Protein AF-A0A3D2IJY3-F1 (afdb_monomer_lite)

Foldseek 3Di:
DDFDKDKDQDPKDWDWDPPADADPDDPDPVCVVVVPPTHTDIDPQWGIKIKTKAWDWDFDDDPPDPDTDDTDTDDIDIDMDTDGDPPVDDDRVVRD

Sequence (96 aa):
MANKRIFYAAKKAGMGPVGSAQVKGVNDPTDIAQADKGKFRQLHGLQSVGITTTFNLEQTFELGMLQIYENIEGIPDISVDIEKVLDGYCPAYVLA

Structure (mmCIF, N/CA/C/O backbone):
data_AF-A0A3D2IJY3-F1
#
_entry.id   AF-A0A3D2IJY3-F1
#
loop_
_atom_site.group_PDB
_atom_site.id
_atom_site.type_symbol
_atom_site.label_atom_id
_atom_site.label_alt_id
_atom_site.label_comp_id
_atom_site.label_asym_id
_atom_site.label_entity_id
_atom_site.label_seq_id
_atom_site.pdbx_PDB_ins_code
_atom_site.Cartn_x
_atom_site.Cartn_y
_atom_site.Cartn_z
_atom_site.occupancy
_atom_site.B_iso_or_equiv
_atom_site.auth_seq_id
_atom_site.auth_comp_id
_atom_site.auth_asym_id
_atom_site.auth_atom_id
_atom_site.pdbx_PDB_model_num
ATOM 1 N N . MET A 1 1 ? -18.037 -8.851 12.418 1.00 55.94 1 MET A N 1
ATOM 2 C CA . MET A 1 1 ? -17.744 -8.227 11.108 1.00 55.94 1 MET A CA 1
ATOM 3 C C . MET A 1 1 ? -16.952 -9.228 10.276 1.00 55.94 1 MET A C 1
ATOM 5 O O . MET A 1 1 ? -16.015 -9.796 10.817 1.00 55.94 1 MET A O 1
ATOM 9 N N . ALA A 1 2 ? -17.330 -9.506 9.026 1.00 56.81 2 ALA A N 1
ATOM 10 C CA . ALA A 1 2 ? -16.580 -10.430 8.167 1.00 56.81 2 ALA A CA 1
ATOM 11 C C . ALA A 1 2 ? -15.444 -9.692 7.444 1.00 56.81 2 ALA A C 1
ATOM 13 O O . ALA A 1 2 ? -15.658 -8.591 6.936 1.00 56.81 2 ALA A O 1
ATOM 14 N N . ASN A 1 3 ? -14.259 -10.304 7.383 1.00 60.25 3 ASN A N 1
ATOM 15 C CA . ASN A 1 3 ? -13.141 -9.803 6.586 1.00 60.25 3 ASN A CA 1
ATOM 16 C C . ASN A 1 3 ? -13.569 -9.749 5.109 1.00 60.25 3 ASN A C 1
ATOM 18 O O . ASN A 1 3 ? -13.922 -10.774 4.521 1.00 60.25 3 ASN A O 1
ATOM 22 N N . LYS A 1 4 ? -13.592 -8.546 4.527 1.00 65.25 4 LYS A N 1
ATOM 23 C CA . LYS A 1 4 ? -13.987 -8.337 3.135 1.00 65.25 4 LYS A CA 1
ATOM 24 C C . LYS A 1 4 ? -12.738 -8.133 2.288 1.00 65.25 4 LYS A C 1
ATOM 26 O O . LYS A 1 4 ? -12.200 -7.033 2.226 1.00 65.25 4 LYS A O 1
ATOM 31 N N . ARG A 1 5 ? -12.317 -9.193 1.596 1.00 61.19 5 ARG A N 1
ATOM 32 C CA . ARG A 1 5 ? -11.305 -9.097 0.538 1.00 61.19 5 ARG A CA 1
ATOM 33 C C . ARG A 1 5 ? -11.936 -8.479 -0.702 1.00 61.19 5 ARG A C 1
ATOM 35 O O . ARG A 1 5 ? -12.931 -8.994 -1.212 1.00 61.19 5 ARG A O 1
ATOM 42 N N . ILE A 1 6 ? -11.378 -7.364 -1.164 1.00 67.19 6 ILE A N 1
ATOM 43 C CA . ILE A 1 6 ? -11.831 -6.679 -2.375 1.00 67.19 6 ILE A CA 1
ATOM 44 C C . ILE A 1 6 ? -10.721 -6.794 -3.413 1.00 67.19 6 ILE A C 1
ATOM 46 O O . ILE A 1 6 ? -9.609 -6.311 -3.206 1.00 67.19 6 ILE A O 1
ATOM 50 N N . PHE A 1 7 ? -11.042 -7.444 -4.529 1.00 64.75 7 PHE A N 1
ATOM 51 C CA . PHE A 1 7 ? -10.166 -7.520 -5.690 1.00 64.75 7 PHE A CA 1
ATOM 52 C C . PHE A 1 7 ? -10.468 -6.342 -6.604 1.00 64.75 7 PHE A C 1
ATOM 54 O O . PHE A 1 7 ? -11.600 -6.181 -7.067 1.00 64.75 7 PHE A O 1
ATOM 61 N N . TYR A 1 8 ? -9.458 -5.522 -6.870 1.00 63.72 8 TYR A N 1
ATOM 62 C CA . TYR A 1 8 ? -9.578 -4.438 -7.830 1.00 63.72 8 TYR A CA 1
ATOM 63 C C . TYR A 1 8 ? -8.979 -4.887 -9.161 1.00 63.72 8 TYR A C 1
ATOM 65 O O . TYR A 1 8 ? -7.812 -5.275 -9.232 1.00 63.72 8 TYR A O 1
ATOM 73 N N . ALA A 1 9 ? -9.758 -4.774 -10.239 1.00 63.72 9 ALA A N 1
ATOM 74 C CA . ALA A 1 9 ? -9.220 -4.812 -11.595 1.00 63.72 9 ALA A CA 1
ATOM 75 C C . ALA A 1 9 ? -8.483 -3.486 -11.853 1.00 63.72 9 ALA A C 1
ATOM 77 O O . ALA A 1 9 ? -9.015 -2.548 -12.450 1.00 63.72 9 ALA A O 1
ATOM 78 N N . ALA A 1 10 ? -7.281 -3.356 -11.296 1.00 62.66 10 ALA A N 1
ATOM 79 C CA . ALA A 1 10 ? -6.487 -2.146 -11.405 1.00 62.66 10 ALA A CA 1
ATOM 80 C C . ALA A 1 10 ? -5.832 -2.081 -12.790 1.00 62.66 10 ALA A C 1
ATOM 82 O O . ALA A 1 10 ? -5.073 -2.961 -13.180 1.00 62.66 10 ALA A O 1
ATOM 83 N N . LYS A 1 11 ? -6.093 -1.004 -13.538 1.00 60.75 11 LYS A N 1
ATOM 84 C CA . LYS A 1 11 ? -5.471 -0.789 -14.857 1.00 60.75 11 LYS A CA 1
ATOM 85 C C . LYS A 1 11 ? -3.994 -0.387 -14.749 1.00 60.75 11 LYS A C 1
ATOM 87 O O . LYS A 1 11 ? -3.261 -0.498 -15.728 1.00 60.75 11 LYS A O 1
ATOM 92 N N . LYS A 1 12 ? -3.574 0.137 -13.590 1.00 70.75 12 LYS A N 1
ATOM 93 C CA . LYS A 1 12 ? -2.212 0.603 -13.292 1.00 70.75 12 LYS A CA 1
ATOM 94 C C . LYS A 1 12 ? -1.951 0.530 -11.786 1.00 70.75 12 LYS A C 1
ATOM 96 O O . LYS A 1 12 ? -2.825 0.892 -11.004 1.00 70.75 12 LYS A O 1
ATOM 101 N N . ALA A 1 13 ? -0.741 0.138 -11.406 1.00 77.62 13 ALA A N 1
ATOM 102 C CA . ALA A 1 13 ? -0.213 0.235 -10.045 1.00 77.62 13 ALA A CA 1
ATOM 103 C C . ALA A 1 13 ? 1.248 0.695 -10.105 1.00 77.62 13 ALA A C 1
ATOM 105 O O . ALA A 1 13 ? 1.841 0.756 -11.183 1.00 77.62 13 ALA A O 1
ATOM 106 N N . GLY A 1 14 ? 1.830 1.034 -8.964 1.00 79.56 14 GLY A N 1
ATOM 107 C CA . GLY A 1 14 ? 3.227 1.430 -8.866 1.00 79.56 14 GLY A CA 1
ATOM 108 C C . GLY A 1 14 ? 3.614 1.764 -7.435 1.00 79.56 14 GLY A C 1
ATOM 109 O O . GLY A 1 14 ? 2.759 1.796 -6.550 1.00 79.56 14 GLY A O 1
ATOM 110 N N . MET A 1 15 ? 4.907 1.959 -7.216 1.00 79.69 15 MET A N 1
ATOM 111 C CA . MET A 1 15 ? 5.495 2.050 -5.886 1.00 79.69 15 MET A CA 1
ATOM 112 C C . MET A 1 15 ? 6.552 3.152 -5.852 1.00 79.69 15 MET A C 1
ATOM 114 O O . MET A 1 15 ? 7.178 3.466 -6.865 1.00 79.69 15 MET A O 1
ATOM 118 N N . GLY A 1 16 ? 6.714 3.783 -4.696 1.00 77.50 16 GLY A N 1
ATOM 119 C CA . GLY A 1 16 ? 7.719 4.811 -4.481 1.00 77.50 16 GLY A CA 1
ATOM 120 C C . GLY A 1 16 ? 7.735 5.280 -3.028 1.00 77.50 16 GLY A C 1
ATOM 121 O O . GLY A 1 16 ? 6.844 4.913 -2.258 1.00 77.50 16 GLY A O 1
ATOM 122 N N . PRO A 1 17 ? 8.725 6.105 -2.650 1.00 75.31 17 PRO A N 1
ATOM 123 C CA . PRO A 1 17 ? 8.807 6.674 -1.311 1.00 75.31 17 PRO A CA 1
ATOM 124 C C . PRO A 1 17 ? 7.535 7.449 -0.947 1.00 75.31 17 PRO A C 1
ATOM 126 O O . PRO A 1 17 ? 6.897 8.065 -1.812 1.00 75.31 17 PRO A O 1
ATOM 129 N N . VAL A 1 18 ? 7.186 7.453 0.340 1.00 72.56 18 VAL A N 1
ATOM 130 C CA . VAL A 1 18 ? 6.065 8.244 0.868 1.00 72.56 18 VAL A CA 1
ATOM 131 C C . VAL A 1 18 ? 6.260 9.718 0.496 1.00 72.56 18 VAL A C 1
ATOM 133 O O . VAL A 1 18 ? 7.327 10.285 0.713 1.00 72.56 18 VAL A O 1
ATOM 136 N N . GLY A 1 19 ? 5.230 10.331 -0.096 1.00 66.31 19 GLY A N 1
ATOM 137 C CA . GLY A 1 19 ? 5.265 11.725 -0.560 1.00 66.31 19 GLY A CA 1
ATOM 138 C C . GLY A 1 19 ? 5.734 11.923 -2.007 1.00 66.31 19 GLY A C 1
ATOM 139 O O . GLY A 1 19 ? 5.777 13.058 -2.480 1.00 66.31 19 GLY A O 1
ATOM 140 N N . SER A 1 20 ? 6.050 10.851 -2.741 1.00 62.56 20 SER A N 1
ATOM 141 C CA . SER A 1 20 ? 6.398 10.950 -4.162 1.00 62.56 20 SER A CA 1
ATOM 142 C C . SER A 1 20 ? 5.179 11.291 -5.038 1.00 62.56 20 SER A C 1
ATOM 144 O O . SER A 1 20 ? 4.172 10.585 -5.052 1.00 62.56 20 SER A O 1
ATOM 146 N N . ALA A 1 21 ? 5.265 12.384 -5.806 1.00 57.78 21 ALA A N 1
ATOM 147 C CA . ALA A 1 21 ? 4.244 12.747 -6.789 1.00 57.78 21 ALA A CA 1
ATOM 148 C C . ALA A 1 21 ? 4.360 11.870 -8.049 1.00 57.78 21 ALA A C 1
ATOM 150 O O . ALA A 1 21 ? 5.462 11.613 -8.544 1.00 57.78 21 ALA A O 1
ATOM 151 N N . GLN A 1 22 ? 3.223 11.440 -8.603 1.00 55.72 22 GLN A N 1
ATOM 152 C CA . GLN A 1 22 ? 3.187 10.765 -9.902 1.00 55.72 22 GLN A CA 1
ATOM 153 C C . GLN A 1 22 ? 3.706 11.698 -11.001 1.00 55.72 22 GLN A C 1
ATOM 155 O O . GLN A 1 22 ? 3.162 12.786 -11.196 1.00 55.72 22 GLN A O 1
ATOM 160 N N . VAL A 1 23 ? 4.718 11.271 -11.764 1.00 54.47 23 VAL A N 1
ATOM 161 C CA . VAL A 1 23 ? 5.047 11.950 -13.026 1.00 54.47 23 VAL A CA 1
ATOM 162 C C . VAL A 1 23 ? 3.947 11.629 -14.020 1.00 54.47 23 VAL A C 1
ATOM 164 O O . VAL A 1 23 ? 3.738 10.473 -14.387 1.00 54.47 23 VAL A O 1
ATOM 167 N N . LYS A 1 24 ? 3.221 12.659 -14.445 1.00 51.31 24 LYS A N 1
ATOM 168 C CA . LYS A 1 24 ? 2.147 12.547 -15.425 1.00 51.31 24 LYS A CA 1
ATOM 169 C C . LYS A 1 24 ? 2.735 12.351 -16.829 1.00 51.31 24 LYS A C 1
ATOM 171 O O . LYS A 1 24 ? 2.797 13.306 -17.585 1.00 51.31 24 LYS A O 1
ATOM 176 N N . GLY A 1 25 ? 3.101 11.111 -17.162 1.00 55.41 25 GLY A N 1
ATOM 177 C CA . GLY A 1 25 ? 3.539 10.694 -18.500 1.00 55.41 25 GLY A CA 1
ATOM 178 C C . GLY A 1 25 ? 4.922 11.222 -18.887 1.00 55.41 25 GLY A C 1
ATOM 179 O O . GLY A 1 25 ? 5.215 12.395 -18.713 1.00 55.41 25 GLY A O 1
ATOM 180 N N . VAL A 1 26 ? 5.771 10.350 -19.423 1.00 52.41 26 VAL A N 1
ATOM 181 C CA . VAL A 1 26 ? 7.020 10.760 -20.073 1.00 52.41 26 VAL A CA 1
ATOM 182 C C . VAL A 1 26 ? 6.769 10.730 -21.574 1.00 52.41 26 VAL A C 1
ATOM 184 O O . VAL A 1 26 ? 6.559 9.652 -22.125 1.00 52.41 26 VAL A O 1
ATOM 187 N N . ASN A 1 27 ? 6.748 11.900 -22.214 1.00 57.09 27 ASN A N 1
ATOM 188 C CA . ASN A 1 27 ? 6.747 12.028 -23.677 1.00 57.09 27 ASN A CA 1
ATOM 189 C C . ASN A 1 27 ? 8.103 12.533 -24.211 1.00 57.09 27 ASN A C 1
ATOM 191 O O . ASN A 1 27 ? 8.298 12.509 -25.422 1.00 57.09 27 ASN A O 1
ATOM 195 N N . ASP A 1 28 ? 9.035 12.939 -23.336 1.00 55.84 28 ASP A N 1
ATOM 196 C CA . ASP A 1 28 ? 10.348 13.472 -23.711 1.00 55.84 28 ASP A CA 1
ATOM 197 C C . ASP A 1 28 ? 11.509 12.683 -23.064 1.00 55.84 28 ASP A C 1
ATOM 199 O O . ASP A 1 28 ? 11.484 12.377 -21.869 1.00 55.84 28 ASP A O 1
ATOM 203 N N . PRO A 1 29 ? 12.585 12.372 -23.814 1.00 54.78 29 PRO A N 1
ATOM 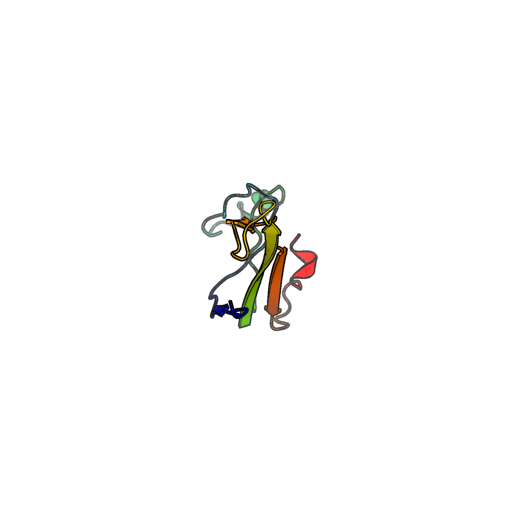204 C CA . PRO A 1 29 ? 13.735 11.599 -23.333 1.00 54.78 29 PRO A CA 1
ATOM 205 C C . PRO A 1 29 ? 14.643 12.363 -22.347 1.00 54.78 29 PRO A C 1
ATOM 207 O O . PRO A 1 29 ? 15.725 11.892 -22.015 1.00 54.78 29 PRO A O 1
ATOM 210 N N . THR A 1 30 ? 14.239 13.530 -21.847 1.00 56.59 30 THR A N 1
ATOM 211 C CA . THR A 1 30 ? 14.901 14.237 -20.734 1.00 56.59 30 THR A CA 1
ATOM 212 C C . THR A 1 30 ? 14.274 13.909 -19.372 1.00 56.59 30 THR A C 1
ATOM 214 O O . THR A 1 30 ? 14.939 14.061 -18.346 1.00 56.59 30 THR A O 1
ATOM 217 N N . ASP A 1 31 ? 13.061 13.345 -19.332 1.00 53.22 31 ASP A N 1
ATOM 218 C CA . ASP A 1 31 ? 12.399 12.919 -18.088 1.00 53.22 31 ASP A CA 1
ATOM 219 C C . ASP A 1 31 ? 12.996 11.627 -17.493 1.00 53.22 31 ASP A C 1
ATOM 221 O O . ASP A 1 31 ? 12.813 11.330 -16.309 1.00 53.22 31 ASP A O 1
ATOM 225 N N . ILE A 1 32 ? 13.764 10.866 -18.283 1.00 51.50 32 ILE A N 1
ATOM 226 C CA . ILE A 1 32 ? 14.487 9.660 -17.832 1.00 51.50 32 ILE A CA 1
ATOM 227 C C . ILE A 1 32 ? 15.629 9.989 -16.859 1.00 51.50 32 ILE A C 1
ATOM 229 O O . ILE A 1 32 ? 15.953 9.157 -16.015 1.00 51.50 32 ILE A O 1
ATOM 233 N N . ALA A 1 33 ? 16.179 11.210 -16.898 1.00 49.31 33 ALA A N 1
ATOM 234 C CA . ALA A 1 33 ? 17.178 11.684 -15.932 1.00 49.31 33 ALA A CA 1
ATOM 235 C C . ALA A 1 33 ? 16.549 12.225 -14.627 1.00 49.31 33 ALA A C 1
ATOM 237 O O . ALA A 1 33 ? 17.215 12.296 -13.597 1.00 49.31 33 ALA A O 1
ATOM 238 N N . GLN A 1 34 ? 15.255 12.569 -14.640 1.00 47.75 34 GLN A N 1
ATOM 239 C CA . GLN A 1 34 ? 14.485 13.006 -13.463 1.00 47.75 34 GLN A CA 1
ATOM 240 C C . GLN A 1 34 ? 13.682 11.878 -12.793 1.00 47.75 34 GLN A C 1
ATOM 242 O O . GLN A 1 34 ? 13.057 12.097 -11.751 1.00 47.75 34 GLN A O 1
ATOM 247 N N . ALA A 1 35 ? 13.716 10.667 -13.353 1.00 50.47 35 ALA A N 1
ATOM 248 C CA . ALA A 1 35 ? 13.154 9.467 -12.741 1.00 50.47 35 ALA A CA 1
ATOM 249 C C . ALA A 1 35 ? 13.970 8.986 -11.522 1.00 50.47 35 ALA A C 1
ATOM 251 O O . ALA A 1 35 ? 13.466 8.219 -10.701 1.00 50.47 35 ALA A O 1
ATOM 252 N N . ASP A 1 36 ? 15.219 9.435 -11.378 1.00 54.75 36 ASP A N 1
ATOM 253 C CA . ASP A 1 36 ? 16.215 8.780 -10.526 1.00 54.75 36 ASP A CA 1
ATOM 254 C C . ASP A 1 36 ? 16.218 9.207 -9.046 1.00 54.75 36 ASP A C 1
ATOM 256 O O . ASP A 1 36 ? 16.939 8.630 -8.240 1.00 54.75 36 ASP A O 1
ATOM 260 N N . LYS A 1 37 ? 15.403 10.191 -8.634 1.00 47.78 37 LYS A N 1
ATOM 261 C CA . LYS A 1 37 ? 15.376 10.655 -7.231 1.00 47.78 37 LYS A CA 1
ATOM 262 C C . LYS A 1 37 ? 13.957 10.965 -6.746 1.00 47.78 37 LYS A C 1
ATOM 264 O O . LYS A 1 37 ? 13.539 12.116 -6.714 1.00 47.78 37 LYS A O 1
ATOM 269 N N . GLY A 1 38 ? 13.211 9.925 -6.364 1.00 52.59 38 GLY A N 1
ATOM 270 C CA . GLY A 1 38 ? 12.023 10.073 -5.507 1.00 52.59 38 GLY A CA 1
ATOM 271 C C . GLY A 1 38 ? 10.660 10.173 -6.199 1.00 52.59 38 GLY A C 1
ATOM 272 O O . GLY A 1 38 ? 9.771 10.837 -5.670 1.00 52.59 38 GLY A O 1
ATOM 273 N N . LYS A 1 39 ? 10.457 9.525 -7.353 1.00 62.69 39 LYS A N 1
ATOM 274 C CA . LYS A 1 39 ? 9.152 9.515 -8.036 1.00 62.69 39 LYS A CA 1
ATOM 275 C C . LYS A 1 39 ? 8.582 8.103 -8.182 1.00 62.69 39 LYS A C 1
ATOM 277 O O . LYS A 1 39 ? 9.320 7.156 -8.438 1.00 62.69 39 LYS A O 1
ATOM 282 N N . PHE A 1 40 ? 7.265 7.995 -8.016 1.00 65.25 40 PHE A N 1
ATOM 283 C CA . PHE A 1 40 ? 6.461 6.782 -8.176 1.00 65.25 40 PHE A CA 1
ATOM 284 C C . PHE A 1 40 ? 6.821 6.030 -9.470 1.00 65.25 40 PHE A C 1
ATOM 286 O O . PHE A 1 40 ? 6.671 6.571 -10.569 1.00 65.25 40 PHE A O 1
ATOM 293 N N . ARG A 1 41 ? 7.281 4.782 -9.352 1.00 74.44 41 ARG A N 1
ATOM 294 C CA . ARG A 1 41 ? 7.595 3.897 -10.479 1.00 74.44 41 ARG A CA 1
ATOM 295 C C . ARG A 1 41 ? 6.347 3.099 -10.839 1.00 74.44 41 ARG A C 1
ATOM 297 O O . ARG A 1 41 ? 5.776 2.428 -9.988 1.00 74.44 41 ARG A O 1
ATOM 304 N N . GLN A 1 42 ? 5.906 3.169 -12.094 1.00 78.62 42 GLN A N 1
ATOM 305 C CA . GLN A 1 42 ? 4.742 2.405 -12.547 1.00 78.62 42 GLN A CA 1
ATOM 306 C C . GLN A 1 42 ? 5.117 0.937 -12.810 1.00 78.62 42 GLN A C 1
ATOM 308 O O . GLN A 1 42 ? 6.101 0.645 -13.493 1.00 78.62 42 GLN A O 1
ATOM 313 N N . LEU A 1 43 ? 4.291 0.017 -12.316 1.00 81.50 43 LEU A N 1
ATOM 314 C CA . LEU A 1 43 ? 4.390 -1.411 -12.585 1.00 81.50 43 LEU A CA 1
ATOM 315 C C . LEU A 1 43 ? 3.774 -1.747 -13.954 1.00 81.50 43 LEU A C 1
ATOM 317 O O . LEU A 1 43 ? 2.635 -1.376 -14.249 1.00 81.50 4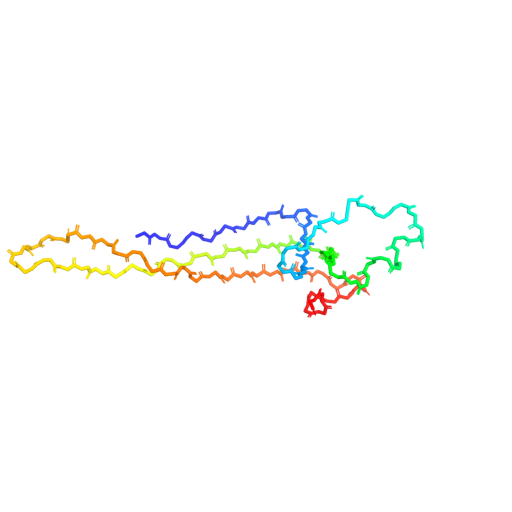3 LEU A O 1
ATOM 321 N N . HIS A 1 44 ? 4.532 -2.469 -14.776 1.00 81.94 44 HIS A N 1
ATOM 322 C CA . HIS A 1 44 ? 4.088 -3.017 -16.064 1.00 81.94 44 HIS A CA 1
ATOM 323 C C . HIS A 1 44 ? 3.610 -4.464 -15.894 1.00 81.94 44 HIS A C 1
ATOM 325 O O . HIS A 1 44 ? 4.042 -5.125 -14.952 1.00 81.94 44 HIS A O 1
ATOM 331 N N . GLY A 1 45 ? 2.713 -4.940 -16.761 1.00 81.00 45 GLY A N 1
ATOM 332 C CA . GLY A 1 45 ? 2.262 -6.338 -16.742 1.00 81.00 45 GLY A CA 1
ATOM 333 C C . GLY A 1 45 ? 1.368 -6.721 -15.555 1.00 81.00 45 GLY A C 1
ATOM 334 O O . GLY A 1 45 ? 1.276 -7.898 -15.225 1.00 81.00 45 GLY A O 1
ATOM 335 N N . LEU A 1 46 ? 0.729 -5.748 -14.896 1.00 85.12 46 LEU A N 1
ATOM 336 C CA . LEU A 1 46 ? -0.181 -5.984 -13.770 1.00 85.12 46 LEU A CA 1
ATOM 337 C C . LEU A 1 46 ? -1.467 -6.696 -14.224 1.00 85.12 46 LEU A C 1
ATOM 339 O O . LEU A 1 46 ? -2.120 -6.235 -15.161 1.00 85.12 46 LEU A O 1
ATOM 343 N N . GLN A 1 47 ? -1.854 -7.765 -13.527 1.00 83.69 47 GLN A N 1
ATOM 344 C CA . GLN A 1 47 ? -3.117 -8.479 -13.755 1.00 83.69 47 GLN A CA 1
ATOM 345 C C . GLN A 1 47 ? -4.147 -8.214 -12.663 1.00 83.69 47 GLN A C 1
ATOM 347 O O . GLN A 1 47 ? -5.314 -7.967 -12.971 1.00 83.69 47 GLN A O 1
ATOM 352 N N . SER A 1 48 ? -3.731 -8.241 -11.398 1.00 85.25 48 SER A N 1
ATOM 353 C CA . SER A 1 48 ? -4.635 -8.028 -10.274 1.00 85.25 48 SER A CA 1
ATOM 354 C C . SER A 1 48 ? -3.907 -7.403 -9.083 1.00 85.25 48 SER A C 1
ATOM 356 O O . SER A 1 48 ? -2.690 -7.539 -8.926 1.00 85.25 48 SER A O 1
ATOM 358 N N . VAL A 1 49 ? -4.665 -6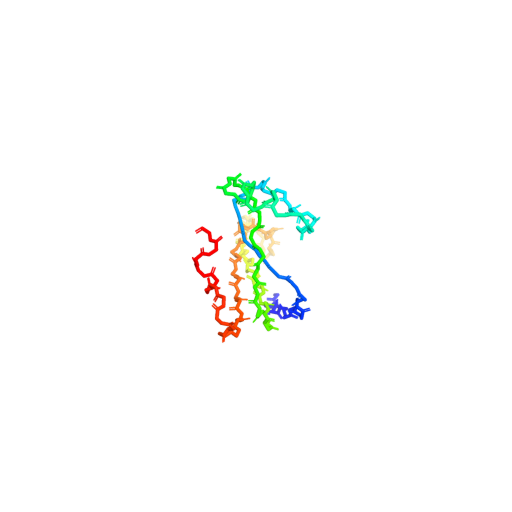.667 -8.266 1.00 85.38 49 VAL A N 1
ATOM 359 C CA . VAL A 1 49 ? -4.216 -6.165 -6.963 1.00 85.38 49 VAL A CA 1
ATOM 360 C C . VAL A 1 49 ? -5.290 -6.482 -5.931 1.00 85.38 49 VAL A C 1
ATOM 362 O O . VAL A 1 49 ? -6.459 -6.109 -6.099 1.00 85.38 49 VAL A O 1
ATOM 365 N N . GLY A 1 50 ? -4.887 -7.159 -4.862 1.00 86.56 50 GLY A N 1
ATOM 366 C CA . GLY A 1 50 ? -5.701 -7.415 -3.681 1.00 86.56 50 GLY A CA 1
ATOM 367 C C . GLY A 1 50 ? -5.245 -6.530 -2.527 1.00 86.56 50 GLY A C 1
ATOM 368 O O . GLY A 1 50 ? -4.054 -6.443 -2.249 1.00 86.56 50 GLY A O 1
ATOM 369 N N . ILE A 1 51 ? -6.185 -5.872 -1.849 1.00 87.69 51 ILE A N 1
ATOM 370 C CA . ILE A 1 51 ? -5.904 -5.135 -0.610 1.00 87.69 51 ILE A CA 1
ATOM 371 C C . ILE A 1 51 ? -6.800 -5.710 0.479 1.00 87.69 51 ILE A C 1
ATOM 373 O O . ILE A 1 51 ? -8.024 -5.755 0.321 1.00 87.69 51 ILE A O 1
ATOM 377 N N . THR A 1 52 ? -6.189 -6.146 1.579 1.00 89.00 52 THR A N 1
ATOM 378 C CA . THR A 1 52 ? -6.902 -6.650 2.754 1.00 89.00 52 THR A CA 1
ATOM 379 C C . THR A 1 52 ? -6.505 -5.833 3.975 1.00 89.00 52 THR A C 1
ATOM 381 O O . THR A 1 52 ? -5.354 -5.878 4.408 1.00 89.00 52 THR A O 1
ATOM 384 N N . THR A 1 53 ? -7.479 -5.123 4.542 1.00 84.56 53 THR A N 1
ATOM 385 C CA . THR A 1 53 ? -7.335 -4.384 5.800 1.00 84.56 53 THR A CA 1
ATOM 386 C C . THR A 1 53 ? -8.025 -5.162 6.913 1.00 84.56 53 THR A C 1
ATOM 388 O O . THR A 1 53 ? -9.219 -5.455 6.813 1.00 84.56 53 THR A O 1
ATOM 391 N N . THR A 1 54 ? -7.282 -5.509 7.960 1.00 86.62 54 THR A N 1
ATOM 392 C CA . THR A 1 54 ? -7.806 -6.216 9.133 1.00 86.62 54 THR A CA 1
ATOM 393 C C . THR A 1 54 ? -7.863 -5.255 10.311 1.00 86.62 54 THR A C 1
ATOM 395 O O . THR A 1 54 ? -6.848 -4.695 10.715 1.00 86.62 54 THR A O 1
ATOM 398 N N . PHE A 1 55 ? -9.068 -5.067 10.849 1.00 81.06 55 PHE A N 1
ATOM 399 C CA . PHE A 1 55 ? -9.310 -4.257 12.037 1.00 81.06 55 PHE A CA 1
ATOM 400 C C . PHE A 1 55 ? -9.380 -5.171 13.254 1.00 81.06 55 PHE A C 1
ATOM 402 O O . PHE A 1 55 ? -10.277 -6.014 13.351 1.00 81.06 55 PHE A O 1
ATOM 409 N N . ASN A 1 56 ? -8.428 -5.001 14.167 1.00 76.75 56 ASN A N 1
ATOM 410 C CA . ASN A 1 56 ? -8.426 -5.685 15.451 1.00 76.75 56 ASN A CA 1
ATOM 411 C C . ASN A 1 56 ? -9.164 -4.789 16.455 1.00 76.75 56 ASN A C 1
ATOM 413 O O . ASN A 1 56 ? -8.789 -3.633 16.656 1.00 76.75 56 ASN A O 1
ATOM 417 N N . LEU A 1 57 ? -10.250 -5.311 17.027 1.00 77.69 57 LEU A N 1
ATO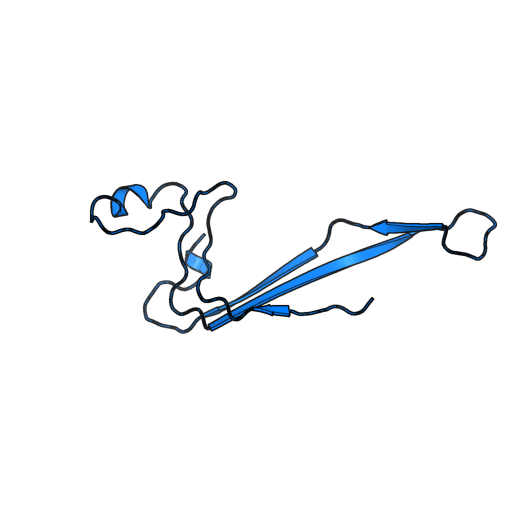M 418 C CA . LEU A 1 57 ? -11.111 -4.599 17.971 1.00 77.69 57 LEU A CA 1
ATOM 419 C C . LEU A 1 57 ? -10.886 -5.198 19.355 1.00 77.69 57 LEU A C 1
ATOM 421 O O . LEU A 1 57 ? -11.144 -6.389 19.558 1.00 77.69 57 LEU A O 1
ATOM 425 N N . GLU A 1 58 ? -10.420 -4.384 20.293 1.00 74.56 58 GLU A N 1
ATOM 426 C CA . GLU A 1 58 ? -10.345 -4.773 21.697 1.00 74.56 58 GLU A CA 1
ATOM 427 C C . GLU A 1 58 ? -11.656 -4.393 22.391 1.00 74.56 58 GLU A C 1
ATOM 429 O O . GLU A 1 58 ? -12.176 -3.286 22.225 1.00 74.56 58 GLU A O 1
ATOM 434 N N . GLN A 1 59 ? -12.226 -5.334 23.145 1.00 71.88 59 GLN A N 1
ATOM 435 C CA . GLN A 1 59 ? -13.472 -5.110 23.872 1.00 71.88 59 GLN A CA 1
ATOM 436 C C . GLN A 1 59 ? -13.152 -4.605 25.276 1.00 71.88 59 GLN A C 1
ATOM 438 O O . GLN A 1 59 ? -12.610 -5.350 26.093 1.00 71.88 59 GLN A O 1
ATOM 443 N N . THR A 1 60 ? -13.506 -3.354 25.571 1.00 69.06 60 THR A N 1
ATOM 444 C CA . THR A 1 60 ? -13.416 -2.814 26.931 1.00 69.06 60 THR A CA 1
ATOM 445 C C . THR A 1 60 ? -14.765 -2.955 27.634 1.00 69.06 60 THR A C 1
ATOM 447 O O . THR A 1 60 ? -15.815 -2.585 27.103 1.00 69.06 60 THR A O 1
ATOM 450 N N . PHE A 1 61 ? -14.731 -3.510 28.845 1.00 70.19 61 PHE A N 1
ATOM 451 C CA . PHE A 1 61 ? -15.897 -3.653 29.712 1.00 70.19 61 PHE A CA 1
ATOM 452 C C . PHE A 1 61 ? -15.819 -2.637 30.850 1.00 70.19 61 PHE A C 1
ATOM 454 O O . PHE A 1 61 ? -14.776 -2.500 31.490 1.00 70.19 61 PHE A O 1
ATOM 461 N N . GLU A 1 62 ? -16.931 -1.964 31.142 1.00 60.66 62 GLU A N 1
ATOM 462 C CA . GLU A 1 62 ? -17.069 -1.219 32.392 1.00 60.66 62 GLU A CA 1
ATOM 463 C C . GLU A 1 62 ? -17.376 -2.178 33.550 1.00 60.66 62 GLU A C 1
ATOM 465 O O . GLU A 1 62 ? -18.134 -3.145 33.418 1.00 60.66 62 GLU A O 1
ATOM 470 N N . LEU A 1 63 ? -16.782 -1.910 34.715 1.00 69.50 63 LEU A N 1
ATOM 471 C CA . LEU A 1 63 ? -17.032 -2.673 35.936 1.00 69.50 63 LEU A CA 1
ATOM 472 C C . LEU A 1 63 ? -18.513 -2.569 36.333 1.00 69.50 63 LEU A C 1
ATOM 474 O O . LEU A 1 63 ? -18.974 -1.517 36.763 1.00 69.50 63 LEU A O 1
ATOM 478 N N . GLY A 1 64 ? -19.240 -3.687 36.244 1.00 67.19 64 GLY A N 1
ATOM 479 C CA . GLY A 1 64 ? -20.614 -3.810 36.746 1.00 67.19 64 GLY A CA 1
ATOM 480 C C . GLY A 1 64 ? -21.716 -3.877 35.685 1.00 67.19 64 GLY A C 1
ATOM 481 O O . GLY A 1 64 ? -22.883 -3.989 36.057 1.00 67.19 64 GLY A O 1
ATOM 482 N N . MET A 1 65 ? -21.386 -3.868 34.389 1.00 59.84 65 MET A N 1
ATOM 483 C CA . MET A 1 65 ? -22.369 -4.018 33.308 1.00 59.84 65 MET A CA 1
ATOM 484 C C . MET A 1 65 ? -22.118 -5.283 32.477 1.00 59.84 65 MET A C 1
ATOM 486 O O . MET A 1 65 ? -20.984 -5.644 32.185 1.00 59.84 65 MET A O 1
ATOM 490 N N . LEU A 1 66 ? -23.200 -5.968 32.086 1.00 62.69 66 LEU A N 1
ATOM 491 C CA . LEU A 1 66 ? -23.163 -7.179 31.245 1.00 62.69 66 LEU A CA 1
ATOM 492 C C . LEU A 1 66 ? -23.025 -6.874 29.744 1.00 62.69 66 LEU A C 1
ATOM 494 O O . LEU A 1 66 ? -22.943 -7.794 28.931 1.00 62.69 66 LEU A O 1
ATOM 498 N N . GLN A 1 67 ? -23.041 -5.597 29.367 1.00 63.28 67 GLN A N 1
ATOM 499 C CA . GLN A 1 67 ? -23.050 -5.147 27.983 1.00 63.28 67 GLN A CA 1
ATOM 500 C C . GLN A 1 67 ? -21.755 -4.392 27.670 1.00 63.28 67 GLN A C 1
ATOM 502 O O . GLN A 1 67 ? -21.228 -3.675 28.516 1.00 63.28 67 GLN A O 1
ATOM 507 N N . ILE A 1 68 ? -21.238 -4.596 26.458 1.00 66.50 68 ILE A N 1
ATOM 508 C CA . ILE A 1 68 ? -19.989 -3.995 25.975 1.00 66.50 68 ILE A CA 1
ATOM 509 C C . ILE A 1 68 ? -20.155 -2.469 25.955 1.00 66.50 68 ILE A C 1
ATOM 511 O O . ILE A 1 68 ? -21.137 -1.983 25.390 1.00 66.50 68 ILE A O 1
ATOM 515 N N . TYR A 1 69 ? -19.215 -1.742 26.566 1.00 54.03 69 TYR A N 1
ATOM 516 C CA . TYR A 1 69 ? -19.251 -0.278 26.639 1.00 54.03 69 TYR A CA 1
ATOM 517 C C . TYR A 1 69 ? -18.778 0.352 25.327 1.00 54.03 69 TYR A C 1
ATOM 519 O O . TYR A 1 69 ? -19.496 1.133 24.708 1.00 54.03 69 TYR A O 1
ATOM 527 N N . GLU A 1 70 ? -17.595 -0.050 24.861 1.00 64.56 70 GLU A N 1
ATOM 528 C CA . GLU A 1 70 ? -17.001 0.460 23.630 1.00 64.56 70 GLU A CA 1
ATOM 529 C C . GLU A 1 70 ? -16.078 -0.597 23.013 1.00 64.56 70 GLU A C 1
ATOM 531 O O . GLU A 1 70 ? -15.381 -1.332 23.719 1.00 64.56 70 GLU A O 1
ATOM 536 N N . ASN A 1 71 ? -16.082 -0.680 21.681 1.00 69.06 71 ASN A N 1
ATOM 537 C CA . ASN A 1 71 ? -15.049 -1.399 20.944 1.00 69.06 71 ASN A CA 1
ATOM 538 C C . ASN A 1 71 ? -13.971 -0.382 20.570 1.00 69.06 71 ASN A C 1
ATOM 540 O O . ASN A 1 71 ? -14.207 0.450 19.693 1.00 69.06 71 ASN A O 1
ATOM 544 N N . ILE A 1 72 ? -12.809 -0.457 21.215 1.00 68.75 72 ILE A N 1
ATOM 545 C CA . ILE A 1 72 ? -11.686 0.421 20.888 1.00 68.75 72 ILE A CA 1
ATOM 546 C C . ILE A 1 72 ? -10.986 -0.159 19.655 1.00 68.75 72 ILE A C 1
ATOM 548 O O . ILE A 1 72 ? -10.585 -1.327 19.628 1.00 68.75 72 ILE A O 1
ATOM 552 N N . GLU A 1 73 ? -10.892 0.652 18.604 1.00 74.12 73 GLU A N 1
ATOM 553 C CA . GLU A 1 73 ? -10.270 0.278 17.335 1.00 74.12 73 GLU A CA 1
ATOM 554 C C . GLU A 1 73 ? -8.749 0.474 17.410 1.00 74.12 73 GLU A C 1
ATOM 556 O O . GLU A 1 73 ? -8.263 1.570 17.695 1.00 74.12 73 GLU A O 1
ATOM 561 N N . GLY A 1 74 ? -7.991 -0.600 17.175 1.00 78.12 74 GLY A N 1
ATOM 562 C CA . GLY A 1 74 ? -6.533 -0.544 17.090 1.00 78.12 74 GLY A CA 1
ATOM 563 C C . GLY A 1 74 ? -6.026 -0.007 15.747 1.00 78.12 74 GLY A C 1
ATOM 564 O O . GLY A 1 74 ? -6.792 0.284 14.830 1.00 78.12 74 GLY A O 1
ATOM 565 N N . ILE A 1 75 ? -4.699 0.081 15.602 1.00 84.25 75 ILE A N 1
ATOM 566 C CA . ILE A 1 75 ? -4.078 0.374 14.302 1.00 84.25 75 ILE A CA 1
ATOM 567 C C . ILE A 1 75 ? -4.384 -0.797 13.353 1.00 84.25 75 ILE A C 1
ATOM 569 O O . ILE A 1 75 ? -4.100 -1.942 13.710 1.00 84.25 75 ILE A O 1
ATOM 573 N N . PRO A 1 76 ? -4.953 -0.545 12.163 1.00 82.44 76 PRO A N 1
ATOM 574 C CA . PRO A 1 76 ? -5.294 -1.614 11.239 1.00 82.44 76 PRO A CA 1
ATOM 575 C C . PRO A 1 76 ? -4.059 -2.175 10.534 1.00 82.44 76 PRO A C 1
ATOM 577 O O . PRO A 1 76 ? -3.208 -1.428 10.044 1.00 82.44 76 PRO A O 1
ATOM 580 N N . ASP A 1 77 ? -4.018 -3.496 10.392 1.00 87.19 77 ASP A N 1
ATOM 581 C CA . ASP A 1 77 ? -3.015 -4.185 9.585 1.00 87.19 77 ASP A CA 1
ATOM 582 C C . ASP A 1 77 ? -3.465 -4.217 8.119 1.00 87.19 77 ASP A C 1
ATOM 584 O O . ASP A 1 77 ? -4.565 -4.682 7.798 1.00 87.19 77 ASP A O 1
ATOM 588 N N . ILE A 1 78 ? -2.615 -3.730 7.209 1.00 85.62 78 ILE A N 1
ATOM 589 C CA . ILE A 1 78 ? -2.895 -3.690 5.767 1.00 85.62 78 ILE A CA 1
ATOM 590 C C . ILE A 1 78 ? -1.929 -4.627 5.047 1.00 85.62 78 ILE A C 1
ATOM 592 O O . ILE A 1 78 ? -0.713 -4.480 5.140 1.00 85.62 78 ILE A O 1
ATOM 596 N N . SER A 1 79 ? -2.483 -5.560 4.278 1.00 87.62 79 SER A N 1
ATOM 597 C CA . SER A 1 79 ? -1.735 -6.427 3.364 1.00 87.62 79 SER A CA 1
ATOM 598 C C . SER A 1 79 ? -2.123 -6.119 1.919 1.00 87.62 79 SER A C 1
ATOM 600 O O . SER A 1 79 ? -3.300 -5.897 1.617 1.00 87.62 79 SER A O 1
ATOM 602 N N . VAL A 1 80 ? -1.120 -6.061 1.041 1.00 85.69 80 VAL A N 1
ATOM 603 C CA . VAL A 1 80 ? -1.279 -5.762 -0.386 1.00 85.69 80 VAL A CA 1
ATOM 604 C C . VAL A 1 80 ? -0.625 -6.874 -1.195 1.00 85.69 80 VAL A C 1
ATOM 606 O O . VAL A 1 80 ? 0.583 -7.078 -1.100 1.00 85.69 80 VAL A O 1
ATOM 609 N N . ASP A 1 81 ? -1.426 -7.544 -2.017 1.00 88.88 81 ASP A N 1
ATOM 610 C CA . ASP A 1 81 ? -1.002 -8.618 -2.912 1.00 88.88 81 ASP A CA 1
ATOM 611 C C . ASP A 1 81 ? -1.043 -8.118 -4.361 1.00 88.88 81 ASP A C 1
ATOM 613 O O . ASP A 1 81 ? -2.037 -7.528 -4.797 1.00 88.88 81 ASP A O 1
ATOM 617 N N . ILE A 1 82 ? 0.036 -8.335 -5.117 1.00 86.38 82 ILE A N 1
ATOM 618 C CA . ILE A 1 82 ? 0.181 -7.857 -6.499 1.00 86.38 82 ILE A CA 1
ATOM 619 C C . ILE A 1 82 ? 0.531 -9.031 -7.412 1.00 86.38 82 ILE A C 1
ATOM 621 O O . ILE A 1 82 ? 1.572 -9.665 -7.240 1.00 86.38 82 ILE A O 1
ATOM 625 N N . GLU A 1 83 ? -0.287 -9.258 -8.438 1.00 87.44 83 GLU A N 1
ATOM 626 C CA . GLU A 1 83 ? -0.018 -10.248 -9.481 1.00 87.44 83 GLU A CA 1
ATOM 627 C C . GLU A 1 83 ? 0.477 -9.561 -10.756 1.00 87.44 83 GLU A C 1
ATOM 629 O O . GLU A 1 83 ? -0.202 -8.709 -11.344 1.00 87.44 83 GLU A O 1
ATOM 634 N N . LYS A 1 84 ? 1.679 -9.944 -11.197 1.00 83.75 84 LYS A N 1
ATOM 635 C CA . LYS A 1 84 ? 2.324 -9.426 -12.405 1.00 83.75 84 LYS A CA 1
ATOM 636 C C . LYS A 1 84 ? 2.742 -10.567 -13.336 1.00 83.75 84 LYS A C 1
ATOM 638 O O . LYS A 1 84 ? 3.371 -11.531 -12.907 1.00 83.75 84 LYS A O 1
ATOM 643 N N . VAL A 1 85 ? 2.476 -10.392 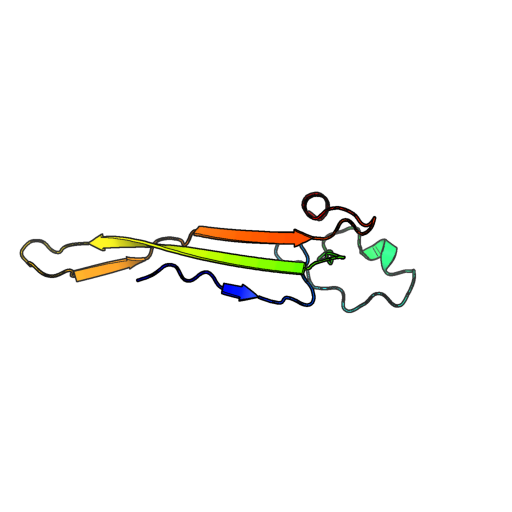-14.629 1.00 87.38 85 VAL A N 1
ATOM 644 C CA . VAL A 1 85 ? 3.027 -11.214 -15.714 1.00 87.38 85 VAL A CA 1
ATOM 645 C C . VAL A 1 85 ? 4.499 -10.885 -15.924 1.00 87.38 85 VAL A C 1
ATOM 647 O O . VAL A 1 85 ? 4.897 -9.720 -15.906 1.00 87.38 85 VAL A O 1
ATOM 650 N N . LEU A 1 86 ? 5.304 -11.913 -16.187 1.00 84.94 86 LEU A N 1
ATOM 651 C CA . LEU A 1 86 ? 6.698 -11.751 -16.588 1.00 84.94 86 LEU A CA 1
ATOM 652 C C . LEU A 1 86 ? 6.766 -11.257 -18.041 1.00 84.94 86 LEU A C 1
ATOM 654 O O . LEU A 1 86 ? 6.785 -12.041 -18.984 1.00 84.94 86 LEU A O 1
ATOM 658 N N . ASP A 1 87 ? 6.775 -9.938 -18.201 1.00 79.38 87 ASP A N 1
ATOM 659 C CA . ASP A 1 87 ? 6.758 -9.215 -19.477 1.00 79.38 87 ASP A CA 1
ATOM 660 C C . ASP A 1 87 ? 8.149 -8.724 -19.924 1.00 79.38 87 ASP A C 1
ATOM 662 O O . ASP A 1 87 ? 8.265 -7.907 -20.833 1.00 79.38 87 ASP A O 1
ATOM 666 N N . GLY A 1 88 ? 9.218 -9.200 -19.278 1.00 82.56 88 GLY A N 1
ATOM 667 C CA . GLY A 1 88 ? 10.596 -8.761 -19.525 1.00 82.56 88 GLY A CA 1
ATOM 668 C C . GLY A 1 88 ? 10.967 -7.430 -18.857 1.00 82.56 88 GLY A C 1
ATOM 669 O O . GLY A 1 88 ? 12.150 -7.101 -18.788 1.00 82.56 88 GLY A O 1
ATOM 670 N N . TYR A 1 89 ? 9.997 -6.693 -18.302 1.00 82.38 89 TYR A N 1
ATOM 671 C CA . TYR A 1 89 ? 10.265 -5.570 -17.402 1.00 82.38 89 TYR A CA 1
ATOM 672 C C . TYR A 1 89 ? 10.603 -6.058 -15.991 1.00 82.38 89 TYR A C 1
ATOM 674 O O . TYR A 1 89 ? 10.314 -7.194 -15.611 1.00 82.38 89 TYR A O 1
ATOM 682 N N . CYS A 1 90 ? 11.187 -5.168 -15.182 1.00 81.19 90 CYS A N 1
ATOM 683 C CA . CYS A 1 90 ? 11.566 -5.487 -13.812 1.00 81.19 90 CYS A CA 1
ATOM 684 C C . CYS A 1 90 ? 10.380 -6.034 -12.980 1.00 81.19 90 CYS A C 1
ATOM 686 O O . CYS A 1 90 ? 9.234 -5.570 -13.123 1.00 81.19 90 CYS A O 1
ATOM 688 N N . PRO A 1 91 ? 10.640 -7.038 -12.121 1.00 83.19 91 PRO A N 1
ATOM 689 C CA . PRO A 1 91 ? 9.647 -7.569 -11.197 1.00 83.19 91 PRO A CA 1
ATOM 690 C C . PRO A 1 91 ? 9.310 -6.545 -10.103 1.00 83.19 91 PRO A C 1
ATOM 692 O O . PRO A 1 91 ? 10.099 -5.649 -9.801 1.00 83.19 91 PRO A O 1
ATOM 695 N N . ALA A 1 92 ? 8.131 -6.687 -9.490 1.00 80.94 92 ALA A N 1
ATOM 696 C CA . ALA A 1 92 ? 7.567 -5.689 -8.575 1.00 80.94 92 ALA A CA 1
ATOM 697 C C . ALA A 1 92 ? 8.442 -5.382 -7.345 1.00 80.94 92 ALA A C 1
ATOM 699 O O . ALA A 1 92 ? 8.423 -4.259 -6.854 1.00 80.94 92 ALA A O 1
ATOM 700 N N . TYR A 1 93 ? 9.241 -6.341 -6.872 1.00 82.31 93 TYR A N 1
ATOM 701 C CA . TYR A 1 93 ? 10.084 -6.150 -5.687 1.00 82.31 93 TYR A CA 1
ATOM 702 C C . TYR A 1 93 ? 11.306 -5.247 -5.932 1.00 82.31 93 TYR A C 1
ATOM 704 O O . TYR A 1 93 ? 11.894 -4.763 -4.976 1.00 82.31 93 TYR A O 1
ATOM 712 N N . VAL A 1 94 ? 11.688 -5.007 -7.194 1.00 81.94 94 VAL A N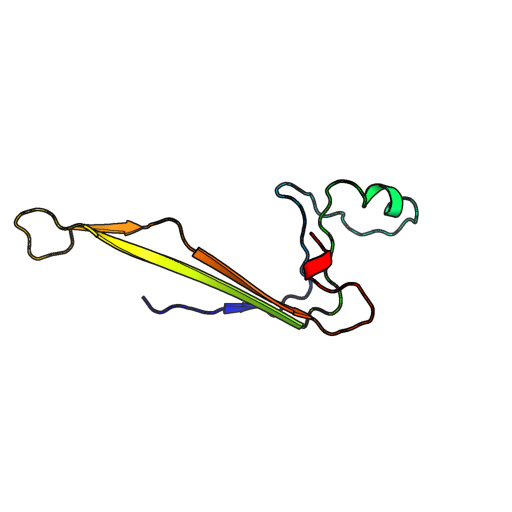 1
ATOM 713 C CA . VAL A 1 94 ? 12.828 -4.138 -7.564 1.00 81.94 94 VAL A CA 1
ATOM 714 C C . VAL A 1 94 ? 12.378 -2.681 -7.768 1.00 81.94 94 VAL A C 1
ATOM 716 O O . VAL A 1 94 ? 13.173 -1.815 -8.114 1.00 81.94 94 VAL A O 1
ATOM 719 N N . LEU A 1 95 ? 11.084 -2.391 -7.602 1.00 69.50 95 LEU A N 1
ATOM 720 C CA . LEU A 1 95 ? 10.522 -1.064 -7.857 1.00 69.50 95 LEU A CA 1
ATOM 721 C C . LEU A 1 95 ? 10.666 -0.074 -6.682 1.00 69.50 95 LEU A C 1
ATOM 723 O O . LEU A 1 95 ? 10.351 1.101 -6.880 1.00 69.50 95 LEU A O 1
ATOM 727 N N . ALA A 1 96 ? 11.075 -0.539 -5.494 1.00 61.31 96 ALA A N 1
ATOM 728 C CA . ALA A 1 96 ? 11.256 0.257 -4.271 1.00 61.31 96 ALA A CA 1
ATOM 729 C C . ALA A 1 96 ? 12.731 0.383 -3.894 1.00 61.31 96 ALA A C 1
ATOM 731 O O . ALA A 1 96 ? 13.478 -0.595 -4.117 1.00 61.31 96 ALA A O 1
#

Radius of gyration: 20.47 Å; chains: 1; bounding box: 40×26×60 Å

pLDDT: mean 70.81, std 12.28, range [47.75, 89.0]

Secondary structure (DSSP, 8-state):
-----EEE--S-EEE-STTPPPP----STTTTTTTTTT-PEEESSEEEEEEEEE--EEEE--TT-SS--EEEE-PPEEEEEEEE---SSPPGGG--